Protein AF-X1QSV2-F1 (afdb_monomer_lite)

InterPro domains:
  IPR010985 Ribbon-helix-helix [SSF47598] (19-60)
  IPR013321 Arc-type ribbon-helix-helix [G3DSA:1.10.1220.10] (19-61)

pLDDT: mean 79.54, std 20.37, range [35.94, 97.94]

Organism: NCBI:txid412755

Secondary structure (DSSP, 8-state):
--------EE---S------------HHHHHHHHHHHHTTSSSSHHHHHHHHHHHHHHHTT-EE-------

Structure (mmCIF, N/CA/C/O backbone):
data_AF-X1QSV2-F1
#
_entry.id   AF-X1QSV2-F1
#
loop_
_atom_site.group_PDB
_atom_site.id
_atom_site.type_symbol
_atom_site.label_atom_id
_atom_site.label_alt_id
_atom_site.label_comp_id
_atom_site.label_asym_id
_atom_site.label_entity_id
_atom_site.label_seq_id
_atom_site.pdbx_PDB_ins_code
_atom_site.Cartn_x
_atom_site.Cartn_y
_atom_site.Cartn_z
_atom_site.occupancy
_atom_site.B_iso_or_equiv
_atom_site.auth_seq_id
_atom_site.auth_comp_id
_atom_site.auth_asym_id
_atom_site.auth_atom_id
_atom_site.pdbx_PDB_model_num
ATOM 1 N N . MET A 1 1 ? -3.765 -39.593 9.394 1.00 38.06 1 MET A N 1
ATOM 2 C CA . MET A 1 1 ? -2.547 -39.119 8.709 1.00 38.06 1 MET A CA 1
ATOM 3 C C . MET A 1 1 ? -2.685 -37.606 8.620 1.00 38.06 1 MET A C 1
ATOM 5 O O . MET A 1 1 ? -3.537 -37.141 7.883 1.00 38.06 1 MET A O 1
ATOM 9 N N . PHE A 1 2 ? -2.031 -36.861 9.514 1.00 44.19 2 PHE A N 1
ATOM 10 C CA . PHE A 1 2 ? -2.167 -35.401 9.594 1.00 44.19 2 PHE A CA 1
ATOM 11 C C . PHE A 1 2 ? -1.067 -34.773 8.735 1.00 44.19 2 PHE A C 1
ATOM 13 O O . PHE A 1 2 ? 0.104 -34.837 9.104 1.00 44.19 2 PHE A O 1
ATOM 20 N N . GLU A 1 3 ? -1.429 -34.218 7.580 1.00 42.56 3 GLU A N 1
ATOM 21 C CA . GLU A 1 3 ? -0.517 -33.400 6.780 1.00 42.56 3 GLU A CA 1
ATOM 22 C C . GLU A 1 3 ? -0.241 -32.093 7.527 1.00 42.56 3 GLU A C 1
ATOM 24 O O . GLU A 1 3 ? -1.122 -31.258 7.741 1.00 42.56 3 GLU A O 1
ATOM 29 N N . ALA A 1 4 ? 1.002 -31.928 7.972 1.00 49.88 4 ALA A N 1
ATOM 30 C CA . ALA A 1 4 ? 1.480 -30.680 8.531 1.00 49.88 4 ALA A CA 1
ATOM 31 C C . ALA A 1 4 ? 1.600 -29.654 7.394 1.00 49.88 4 ALA A C 1
ATOM 33 O O . ALA A 1 4 ? 2.581 -29.646 6.653 1.00 49.88 4 ALA A O 1
ATOM 34 N N . HIS A 1 5 ? 0.601 -28.780 7.251 1.00 50.38 5 HIS A N 1
ATOM 35 C CA . HIS A 1 5 ? 0.728 -27.565 6.448 1.00 50.38 5 HIS A CA 1
ATOM 36 C C . HIS A 1 5 ? 1.863 -26.720 7.039 1.00 50.38 5 HIS A C 1
ATOM 38 O O . HIS A 1 5 ? 1.690 -26.030 8.046 1.00 50.38 5 HIS A O 1
ATOM 44 N N . SER A 1 6 ? 3.046 -26.816 6.437 1.00 51.94 6 SER A N 1
ATOM 45 C CA . SER A 1 6 ? 4.232 -26.073 6.848 1.00 51.94 6 SER A CA 1
ATOM 46 C C . SER A 1 6 ? 3.995 -24.579 6.602 1.00 51.94 6 SER A C 1
ATOM 48 O O . SER A 1 6 ? 4.046 -24.108 5.468 1.00 51.94 6 SER A O 1
ATOM 50 N N . LYS A 1 7 ? 3.669 -23.822 7.657 1.00 60.88 7 LYS A N 1
ATOM 51 C CA . LYS A 1 7 ? 3.529 -22.359 7.589 1.00 60.88 7 LYS A CA 1
ATOM 52 C C . LYS A 1 7 ? 4.906 -21.728 7.394 1.00 60.88 7 LYS A C 1
ATOM 54 O O . LYS A 1 7 ? 5.806 -21.955 8.200 1.00 60.88 7 LYS A O 1
ATOM 59 N N . VAL A 1 8 ? 5.061 -20.896 6.365 1.00 65.94 8 VAL A N 1
ATOM 60 C CA . VAL A 1 8 ? 6.293 -20.128 6.145 1.00 65.94 8 VAL A CA 1
ATOM 61 C C . VAL A 1 8 ? 6.268 -18.898 7.055 1.00 65.94 8 VAL A C 1
ATOM 63 O O . VAL A 1 8 ? 5.577 -17.913 6.795 1.00 65.94 8 VAL A O 1
ATOM 66 N N . VAL A 1 9 ? 7.012 -18.964 8.158 1.00 60.16 9 VAL A N 1
ATOM 67 C CA . VAL A 1 9 ? 7.205 -17.838 9.081 1.00 60.16 9 VAL A CA 1
ATOM 68 C C . VAL A 1 9 ? 8.536 -17.174 8.749 1.00 60.16 9 VAL A C 1
ATOM 70 O O . VAL A 1 9 ? 9.587 -17.800 8.861 1.00 60.16 9 VAL A O 1
ATOM 73 N N . ILE A 1 10 ? 8.502 -15.905 8.334 1.00 65.25 10 ILE A N 1
ATOM 74 C CA . ILE A 1 10 ? 9.728 -15.137 8.098 1.00 65.25 10 ILE A CA 1
ATOM 75 C C . ILE A 1 10 ? 10.133 -14.495 9.426 1.00 65.25 10 ILE A C 1
ATOM 77 O O . ILE A 1 10 ? 9.542 -13.506 9.868 1.00 65.25 10 ILE A O 1
ATOM 81 N N . GLU A 1 11 ? 11.144 -15.071 10.075 1.00 53.94 11 GLU A N 1
ATOM 82 C CA . GLU A 1 11 ? 11.733 -14.523 11.295 1.00 53.94 11 GLU A CA 1
ATOM 83 C C . GLU A 1 11 ? 12.745 -13.417 10.947 1.00 53.94 11 GLU A C 1
ATOM 85 O O . GLU A 1 11 ? 13.876 -13.664 10.526 1.00 53.94 11 GLU A O 1
ATOM 90 N N . LEU A 1 12 ? 12.338 -12.156 11.113 1.00 56.56 12 LEU A N 1
ATOM 91 C CA . LEU A 1 12 ? 13.197 -10.981 10.925 1.00 56.56 12 LEU A CA 1
ATOM 92 C C . LEU A 1 12 ? 14.117 -10.791 12.153 1.00 56.56 12 LEU A C 1
ATOM 94 O O . LEU A 1 12 ? 13.954 -9.866 12.942 1.00 56.56 12 LEU A O 1
ATOM 98 N N . SER A 1 13 ? 15.097 -11.686 12.312 1.00 44.62 13 SER A N 1
ATOM 99 C CA . SER A 1 13 ? 16.004 -11.813 13.477 1.00 44.62 13 SER A CA 1
ATOM 100 C C . SER A 1 13 ? 17.147 -10.768 13.566 1.00 44.62 13 SER A C 1
ATOM 102 O O . SER A 1 13 ? 17.998 -10.804 14.451 1.00 44.62 13 SER A O 1
ATOM 104 N N . LYS A 1 14 ? 17.199 -9.747 12.706 1.00 50.66 14 LYS A N 1
ATOM 105 C CA . LYS A 1 14 ? 18.160 -8.634 12.857 1.00 50.66 14 LYS A CA 1
ATOM 106 C C . LYS A 1 14 ? 17.403 -7.326 12.771 1.00 50.66 14 LYS A C 1
ATOM 108 O O . LYS A 1 14 ? 16.722 -7.139 11.768 1.00 50.66 14 LYS A O 1
ATOM 113 N N . LYS A 1 15 ? 17.532 -6.465 13.804 1.00 53.25 15 LYS A N 1
ATOM 114 C CA . LYS A 1 15 ? 16.994 -5.084 13.901 1.00 53.25 15 LYS A CA 1
ATOM 115 C C . LYS A 1 15 ? 16.459 -4.628 12.547 1.00 53.25 15 LYS A C 1
ATOM 117 O O . LYS A 1 15 ? 17.272 -4.339 11.668 1.00 53.25 15 LYS A O 1
ATOM 122 N N . SER A 1 16 ? 15.137 -4.644 12.371 1.00 63.66 16 SER A N 1
ATOM 123 C CA . SER A 1 16 ? 14.488 -4.389 11.084 1.00 63.66 16 SER A CA 1
ATOM 124 C C . SER A 1 16 ? 15.034 -3.095 10.482 1.00 63.66 16 SER A C 1
ATOM 126 O O . SER A 1 16 ? 14.694 -1.997 10.932 1.00 63.66 16 SER A O 1
ATOM 128 N N . LYS A 1 17 ? 15.936 -3.208 9.504 1.00 75.25 17 LYS A N 1
ATOM 129 C CA . LYS A 1 17 ? 16.469 -2.041 8.808 1.00 75.25 17 LYS A CA 1
ATOM 130 C C . LYS A 1 17 ? 15.346 -1.515 7.927 1.00 75.25 17 LYS A C 1
ATOM 132 O O . LYS A 1 17 ? 14.828 -2.247 7.087 1.00 75.25 17 LYS A O 1
ATOM 137 N N . LYS A 1 18 ? 14.942 -0.262 8.147 1.00 80.62 18 LYS A N 1
ATOM 138 C CA . LYS A 1 18 ? 14.018 0.417 7.237 1.00 80.62 18 LYS A CA 1
ATOM 139 C C . LYS A 1 18 ? 14.739 0.581 5.900 1.00 80.62 18 LYS A C 1
ATOM 141 O O . LYS A 1 18 ? 15.756 1.266 5.837 1.00 80.62 18 LYS A O 1
ATOM 146 N N . THR A 1 19 ? 14.214 -0.051 4.859 1.00 87.19 19 THR A N 1
ATOM 147 C CA . THR A 1 19 ? 14.728 0.079 3.494 1.00 87.19 19 THR A CA 1
ATOM 148 C C . THR A 1 19 ?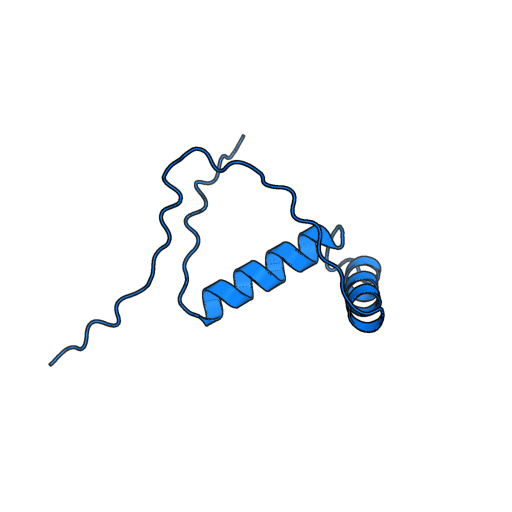 13.757 0.924 2.691 1.00 87.19 19 THR A C 1
ATOM 150 O O . THR A 1 19 ? 12.560 0.640 2.665 1.00 87.19 19 THR A O 1
ATOM 153 N N . ARG A 1 20 ? 14.268 1.964 2.030 1.00 89.56 20 ARG A N 1
ATOM 154 C CA . ARG A 1 20 ? 13.487 2.740 1.069 1.00 89.56 20 ARG A CA 1
ATOM 155 C C . ARG A 1 20 ? 13.554 2.045 -0.284 1.00 89.56 20 ARG A C 1
ATOM 157 O O . ARG A 1 20 ? 14.637 1.889 -0.837 1.00 89.56 20 ARG A O 1
ATOM 164 N N . VAL A 1 21 ? 12.394 1.658 -0.800 1.00 90.12 21 VAL A N 1
ATOM 165 C CA . VAL A 1 21 ? 12.241 1.100 -2.145 1.00 90.12 21 VAL A CA 1
ATOM 166 C C . VAL A 1 21 ? 11.406 2.080 -2.958 1.00 90.12 21 VAL A C 1
ATOM 168 O O . VAL A 1 21 ? 10.329 2.481 -2.521 1.00 90.12 21 VAL A O 1
ATOM 171 N N . SER A 1 22 ? 11.919 2.485 -4.118 1.00 92.25 22 SER A N 1
ATOM 172 C CA . SER A 1 22 ? 11.162 3.256 -5.105 1.00 92.25 22 SER A CA 1
ATOM 173 C C . SER A 1 22 ? 10.592 2.292 -6.139 1.00 92.25 22 SER A C 1
ATOM 175 O O . SER A 1 22 ? 11.301 1.399 -6.598 1.00 92.25 22 SER A O 1
ATOM 177 N N . LEU A 1 23 ? 9.326 2.471 -6.502 1.00 90.69 23 LEU A N 1
ATOM 178 C CA . LEU A 1 23 ? 8.633 1.658 -7.498 1.00 90.69 23 LEU A CA 1
ATOM 179 C C . LEU A 1 23 ? 7.980 2.592 -8.516 1.00 90.69 23 LEU A C 1
ATOM 181 O O . LEU A 1 23 ? 7.471 3.649 -8.141 1.00 90.69 23 LEU A O 1
ATOM 185 N N . THR A 1 24 ? 7.975 2.183 -9.780 1.00 95.38 24 THR A N 1
ATOM 186 C CA . THR A 1 24 ? 7.238 2.866 -10.847 1.00 95.38 24 THR A CA 1
ATOM 187 C C . THR A 1 24 ? 5.936 2.114 -11.085 1.00 95.38 24 THR A C 1
ATOM 189 O O . THR A 1 24 ? 5.953 0.901 -11.286 1.00 95.38 24 THR A O 1
ATOM 192 N N . LEU A 1 25 ? 4.812 2.826 -11.048 1.00 94.06 25 LEU A N 1
ATOM 193 C CA . LEU A 1 25 ? 3.470 2.289 -11.273 1.00 94.06 25 LEU A CA 1
ATOM 194 C C . LEU A 1 25 ? 2.786 3.099 -12.373 1.00 94.06 25 LEU A C 1
ATOM 196 O O . LEU A 1 25 ? 3.107 4.269 -12.564 1.00 94.06 25 LEU A O 1
ATOM 200 N N . THR A 1 26 ? 1.832 2.488 -13.074 1.00 97.69 26 THR A N 1
ATOM 201 C CA . THR A 1 26 ? 0.986 3.215 -14.028 1.00 97.69 26 THR A CA 1
ATOM 202 C C . THR A 1 26 ? -0.005 4.118 -13.295 1.00 97.69 26 THR A C 1
ATOM 204 O O . THR A 1 26 ? -0.469 3.777 -12.203 1.00 97.69 26 THR A O 1
ATOM 207 N N . ASP A 1 27 ? -0.396 5.218 -13.936 1.00 97.00 27 ASP A N 1
ATOM 208 C CA . ASP A 1 27 ? -1.264 6.250 -13.357 1.00 97.00 27 ASP A CA 1
ATOM 209 C C . ASP A 1 27 ? -2.546 5.726 -12.686 1.00 97.00 27 ASP A C 1
ATOM 211 O O . ASP A 1 27 ? -2.838 6.184 -11.580 1.00 97.00 27 ASP A O 1
ATOM 215 N N . PRO A 1 28 ? -3.278 4.726 -13.232 1.00 97.75 28 PRO A N 1
ATOM 216 C CA . PRO A 1 28 ? -4.487 4.220 -12.578 1.00 97.75 28 PRO A CA 1
ATOM 217 C C . PRO A 1 28 ? -4.250 3.670 -11.164 1.00 97.75 28 PRO A C 1
ATOM 219 O O . PRO A 1 28 ? -5.115 3.798 -10.300 1.00 97.75 28 PRO A O 1
ATOM 222 N N . TYR A 1 29 ? -3.076 3.089 -10.888 1.00 96.06 29 TYR A N 1
ATOM 223 C CA . TYR A 1 29 ? -2.751 2.604 -9.542 1.00 96.06 29 TYR A CA 1
ATOM 224 C C . TYR A 1 29 ? -2.452 3.753 -8.585 1.00 96.06 29 TYR A C 1
ATOM 226 O O . TYR A 1 29 ? -2.854 3.698 -7.425 1.00 96.06 29 TYR A O 1
ATOM 234 N N . ILE A 1 30 ? -1.767 4.795 -9.065 1.00 96.19 30 ILE A N 1
ATOM 235 C CA . ILE A 1 30 ? -1.491 5.990 -8.264 1.00 96.19 30 ILE A CA 1
ATOM 236 C C . ILE A 1 30 ? -2.803 6.688 -7.905 1.00 96.19 30 ILE A C 1
ATOM 238 O O . ILE A 1 30 ? -3.039 6.952 -6.731 1.00 96.19 30 ILE A O 1
ATOM 242 N N . GLN A 1 31 ? -3.689 6.876 -8.883 1.00 97.69 31 GLN A N 1
ATOM 243 C CA . GLN A 1 31 ? -5.013 7.463 -8.670 1.00 97.69 31 GLN A CA 1
ATOM 244 C C . GLN A 1 31 ? -5.862 6.625 -7.710 1.00 97.69 31 GLN A C 1
ATOM 246 O O . GLN A 1 31 ? -6.515 7.164 -6.821 1.00 97.69 31 GLN A O 1
ATOM 251 N N . GLY A 1 32 ? -5.824 5.295 -7.838 1.00 97.12 32 GLY A N 1
ATOM 252 C CA . GLY A 1 32 ? -6.496 4.404 -6.896 1.00 97.12 32 GLY A CA 1
ATOM 253 C C . GLY A 1 32 ? -6.007 4.597 -5.458 1.00 97.12 32 GLY A C 1
ATOM 254 O O . GLY A 1 32 ? -6.826 4.663 -4.544 1.00 97.12 32 GLY A O 1
ATOM 255 N N . LEU A 1 33 ? -4.692 4.735 -5.250 1.00 96.75 33 LEU A N 1
ATOM 256 C CA . LEU A 1 33 ? -4.119 5.027 -3.931 1.00 96.75 33 LEU A CA 1
ATOM 257 C C . LEU A 1 33 ? -4.529 6.413 -3.420 1.00 96.75 33 LEU A C 1
ATOM 259 O O . LEU A 1 33 ? -4.834 6.543 -2.237 1.00 96.75 33 LEU A O 1
ATOM 263 N N . ASP A 1 34 ? -4.574 7.420 -4.292 1.00 97.44 34 ASP A N 1
ATOM 264 C CA . ASP A 1 34 ? -5.013 8.772 -3.933 1.00 97.44 34 ASP A CA 1
ATOM 265 C C . ASP A 1 34 ? -6.451 8.787 -3.431 1.00 97.44 34 ASP A C 1
ATOM 267 O O . ASP A 1 34 ? -6.706 9.300 -2.346 1.00 97.44 34 ASP A O 1
ATOM 271 N N . VAL A 1 35 ? -7.370 8.116 -4.128 1.00 97.94 35 VAL A N 1
ATOM 272 C CA . VAL A 1 35 ? -8.775 8.013 -3.702 1.00 97.94 35 VAL A CA 1
ATOM 273 C C . VAL A 1 35 ? -8.904 7.385 -2.310 1.00 97.94 35 VAL A C 1
ATOM 275 O O . VAL A 1 35 ? -9.793 7.751 -1.540 1.00 97.94 35 VAL A O 1
ATOM 278 N N . LEU A 1 36 ? -8.040 6.428 -1.958 1.00 96.81 36 LEU A N 1
ATOM 279 C CA . LEU A 1 36 ? -8.055 5.817 -0.626 1.00 96.81 36 LEU A CA 1
ATOM 280 C C . LEU A 1 36 ? -7.604 6.799 0.465 1.00 96.81 36 LEU A C 1
ATOM 282 O O . LEU A 1 36 ? -8.178 6.805 1.555 1.00 96.81 36 LEU A O 1
ATOM 286 N N . VAL A 1 37 ? -6.610 7.635 0.167 1.00 97.38 37 VAL A N 1
ATOM 287 C CA . VAL A 1 37 ? -6.128 8.683 1.078 1.00 97.38 37 VAL A CA 1
ATOM 288 C C . VAL A 1 37 ? -7.154 9.810 1.200 1.00 97.38 37 VAL A C 1
ATOM 290 O O . VAL A 1 37 ? -7.490 10.214 2.308 1.00 97.38 37 VAL A O 1
ATOM 293 N N . GLU A 1 38 ? -7.728 10.266 0.087 1.00 97.94 38 GLU A N 1
ATOM 294 C CA . GLU A 1 38 ? -8.759 11.314 0.051 1.00 97.94 38 GLU A CA 1
ATOM 295 C C . GLU A 1 38 ? -10.013 10.933 0.844 1.00 97.94 38 GLU A C 1
ATOM 297 O O . GLU A 1 38 ? -10.619 11.773 1.507 1.00 97.94 38 GLU A O 1
ATOM 302 N N . LYS A 1 39 ? -10.386 9.649 0.831 1.00 97.69 39 LYS A N 1
ATOM 303 C CA . LYS A 1 39 ? -11.488 9.114 1.645 1.00 97.69 39 LYS A CA 1
ATOM 304 C C . LYS A 1 39 ? -11.147 8.984 3.133 1.00 97.69 39 LYS A C 1
ATOM 306 O O . LYS A 1 39 ? -12.004 8.563 3.906 1.00 97.69 39 LYS A O 1
ATOM 311 N N . GLY A 1 40 ? -9.915 9.296 3.531 1.00 96.44 40 GLY A N 1
ATOM 312 C CA . GLY A 1 40 ? -9.434 9.168 4.903 1.00 96.44 40 GLY A CA 1
ATOM 313 C C . GLY A 1 40 ? -9.257 7.720 5.366 1.00 96.44 40 GLY A C 1
ATOM 314 O O . GLY A 1 40 ? -9.194 7.478 6.568 1.00 96.44 40 GLY A O 1
ATOM 315 N N . LEU A 1 41 ? -9.192 6.750 4.442 1.00 96.06 41 LEU A N 1
ATOM 316 C CA . LEU A 1 41 ? -8.983 5.338 4.791 1.00 96.06 41 LEU A CA 1
ATOM 317 C C . LEU A 1 41 ? -7.529 5.058 5.182 1.00 96.06 41 LEU A C 1
ATOM 319 O O . LEU A 1 41 ? -7.272 4.147 5.964 1.00 96.06 41 LEU A O 1
ATOM 323 N N . PHE A 1 42 ? -6.592 5.841 4.643 1.00 96.62 42 PHE A N 1
ATOM 324 C CA . PHE A 1 42 ? -5.168 5.767 4.955 1.00 96.62 42 PHE A CA 1
ATOM 325 C C . PHE A 1 42 ? -4.573 7.169 5.074 1.00 96.62 42 PHE A C 1
ATOM 327 O O . PHE A 1 42 ? -5.040 8.103 4.427 1.00 96.62 42 PHE A O 1
ATOM 334 N N . ILE A 1 43 ? -3.518 7.300 5.882 1.00 94.94 43 ILE A N 1
ATOM 335 C CA . ILE A 1 43 ? -2.833 8.583 6.126 1.00 94.94 43 ILE A CA 1
ATOM 336 C C . ILE A 1 43 ? -2.124 9.075 4.860 1.00 94.94 43 ILE A C 1
ATOM 338 O O . ILE A 1 43 ? -2.147 10.260 4.539 1.00 94.94 43 ILE A O 1
ATOM 342 N N . ASP A 1 44 ? -1.469 8.157 4.153 1.00 96.12 44 ASP A N 1
ATOM 343 C CA . ASP A 1 44 ? -0.752 8.430 2.918 1.00 96.12 44 ASP A CA 1
ATOM 344 C C . ASP A 1 44 ? -0.692 7.173 2.032 1.00 96.12 44 ASP A C 1
ATOM 346 O O . ASP A 1 44 ? -1.108 6.072 2.412 1.00 96.12 44 ASP A O 1
ATOM 350 N N . ARG A 1 45 ? -0.131 7.330 0.827 1.00 94.94 45 ARG A N 1
ATOM 351 C CA . ARG A 1 45 ? 0.052 6.221 -0.120 1.00 94.94 45 ARG A CA 1
ATOM 352 C C . ARG A 1 45 ? 0.943 5.111 0.450 1.00 94.94 45 ARG A C 1
ATOM 354 O O . ARG A 1 45 ? 0.728 3.944 0.137 1.00 94.94 45 ARG A O 1
ATOM 361 N N . GLN A 1 46 ? 1.960 5.446 1.250 1.00 94.06 46 GLN A N 1
ATOM 362 C CA . GLN A 1 46 ? 2.891 4.456 1.804 1.00 94.06 46 GLN A CA 1
ATOM 363 C C . GLN A 1 46 ? 2.203 3.568 2.837 1.00 94.06 46 GLN A C 1
ATOM 365 O O . GLN A 1 46 ? 2.514 2.383 2.929 1.00 94.06 46 GLN A O 1
ATOM 370 N N . ASP A 1 47 ? 1.299 4.136 3.625 1.00 94.12 47 ASP A N 1
ATOM 371 C CA . ASP A 1 47 ? 0.489 3.429 4.600 1.00 94.12 47 ASP A CA 1
ATOM 372 C C . ASP A 1 47 ? -0.466 2.452 3.918 1.00 94.12 47 ASP A C 1
ATOM 374 O O . ASP A 1 47 ? -0.429 1.258 4.224 1.00 94.12 47 ASP A O 1
ATOM 378 N N . ALA A 1 48 ? -1.179 2.916 2.887 1.00 95.62 48 ALA A N 1
ATOM 379 C CA . ALA A 1 48 ? -2.015 2.060 2.049 1.00 95.62 48 ALA A CA 1
ATOM 380 C C . ALA A 1 48 ? -1.209 0.897 1.442 1.00 95.62 48 ALA A C 1
ATOM 382 O O . ALA A 1 48 ? -1.571 -0.269 1.597 1.00 95.62 48 ALA A O 1
ATOM 383 N N . ILE A 1 49 ? -0.065 1.188 0.808 1.00 95.12 49 ILE A N 1
ATOM 384 C CA . ILE A 1 49 ? 0.808 0.169 0.202 1.00 95.12 49 ILE A CA 1
ATOM 385 C C . ILE A 1 49 ? 1.283 -0.850 1.247 1.00 95.12 49 ILE A C 1
ATOM 387 O O . ILE A 1 49 ? 1.267 -2.053 0.982 1.00 95.12 49 ILE A O 1
ATOM 391 N N . ARG A 1 50 ? 1.698 -0.397 2.439 1.00 92.06 50 ARG A N 1
ATOM 392 C CA . ARG A 1 50 ? 2.147 -1.290 3.517 1.00 92.06 50 ARG 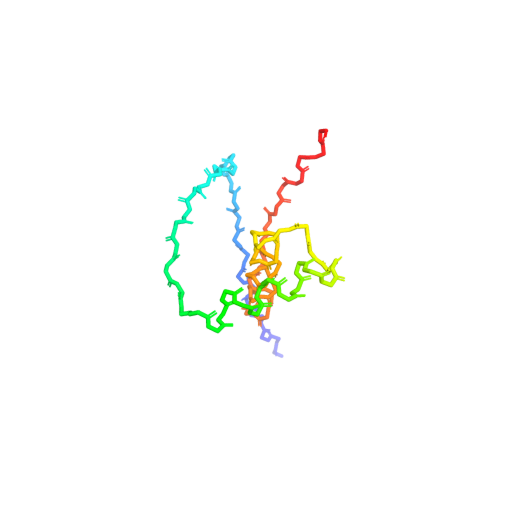A CA 1
ATOM 393 C C . ARG A 1 50 ? 1.041 -2.252 3.945 1.00 92.06 50 ARG A C 1
ATOM 395 O O . ARG A 1 50 ? 1.341 -3.431 4.143 1.00 92.06 50 ARG A O 1
ATOM 402 N N . GLU A 1 51 ? -0.201 -1.786 4.058 1.00 93.75 51 GLU A N 1
ATOM 403 C CA . GLU A 1 51 ? -1.326 -2.644 4.441 1.00 93.75 51 GLU A CA 1
ATOM 404 C C . GLU A 1 51 ? -1.664 -3.660 3.347 1.00 93.75 51 GLU A C 1
ATOM 406 O O . GLU A 1 51 ? -1.754 -4.854 3.630 1.00 93.75 51 GLU A O 1
ATOM 411 N N . PHE A 1 52 ? -1.725 -3.235 2.081 1.00 94.19 52 PHE A N 1
ATOM 412 C CA . PHE A 1 52 ? -1.966 -4.158 0.968 1.00 94.19 52 PHE A CA 1
ATOM 413 C C . PHE A 1 52 ? -0.882 -5.231 0.842 1.00 94.19 52 PHE A C 1
ATOM 415 O O . PHE A 1 52 ? -1.196 -6.399 0.614 1.00 94.19 52 PHE A O 1
ATOM 422 N N . ILE A 1 53 ? 0.391 -4.866 1.021 1.00 93.31 53 ILE A N 1
ATOM 423 C CA . ILE A 1 53 ? 1.500 -5.828 1.005 1.00 93.31 53 ILE A CA 1
ATOM 424 C C . ILE A 1 53 ? 1.375 -6.806 2.178 1.00 93.31 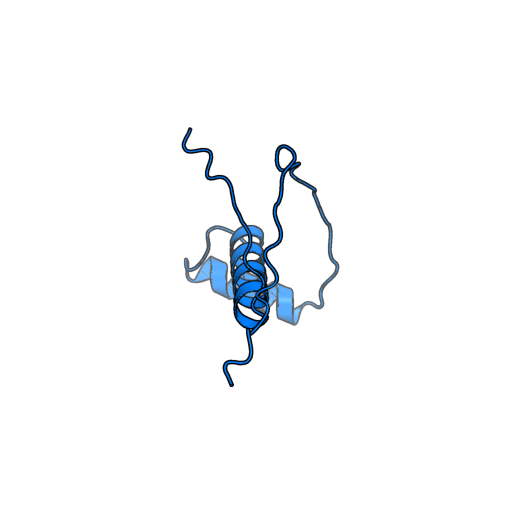53 ILE A C 1
ATOM 426 O O . ILE A 1 53 ? 1.522 -8.016 1.995 1.00 93.31 53 ILE A O 1
ATOM 430 N N . ARG A 1 54 ? 1.075 -6.303 3.381 1.00 90.81 54 ARG A N 1
ATOM 431 C CA . ARG A 1 54 ? 0.875 -7.131 4.576 1.00 90.81 54 ARG A CA 1
ATOM 432 C C . ARG A 1 54 ? -0.253 -8.139 4.364 1.00 90.81 54 ARG A C 1
ATOM 434 O O . ARG A 1 54 ? -0.075 -9.317 4.669 1.00 90.81 54 ARG A O 1
ATOM 441 N N . ASP A 1 55 ? -1.379 -7.701 3.820 1.00 92.75 55 ASP A N 1
ATOM 442 C CA . ASP A 1 55 ? -2.513 -8.573 3.521 1.00 92.75 55 ASP A CA 1
ATOM 443 C C . ASP A 1 55 ? -2.222 -9.549 2.382 1.00 92.75 55 ASP A C 1
ATOM 445 O O . ASP A 1 55 ? -2.637 -10.708 2.448 1.00 92.75 55 ASP A O 1
ATOM 449 N N . GLY A 1 56 ? -1.454 -9.127 1.377 1.00 93.62 56 GLY A N 1
ATOM 450 C CA . GLY A 1 56 ? -0.924 -10.006 0.340 1.00 93.62 56 GLY A CA 1
ATOM 451 C C . GLY A 1 56 ? -0.114 -11.157 0.936 1.00 93.62 56 GLY A C 1
ATOM 452 O O . GLY A 1 56 ? -0.390 -12.317 0.638 1.00 93.62 56 GLY A O 1
ATOM 453 N N . PHE A 1 57 ? 0.818 -10.861 1.848 1.00 90.94 57 PHE A N 1
ATOM 454 C CA . PHE A 1 57 ? 1.600 -11.887 2.541 1.00 90.94 57 PHE A CA 1
ATOM 455 C C . PHE A 1 57 ? 0.731 -12.818 3.389 1.00 90.94 57 PHE A C 1
ATOM 457 O O . PHE A 1 57 ? 0.863 -14.037 3.265 1.00 90.94 57 PHE A O 1
ATOM 464 N N . LYS A 1 58 ? -0.212 -12.276 4.173 1.00 89.00 58 LYS A N 1
ATOM 465 C CA . LYS A 1 58 ? -1.151 -13.093 4.963 1.00 89.00 58 LYS A CA 1
ATOM 466 C C . LYS A 1 58 ? -1.917 -14.086 4.082 1.00 89.00 58 LYS A C 1
ATOM 468 O O . LYS A 1 58 ? -2.032 -15.252 4.450 1.00 89.00 58 LYS A O 1
ATOM 473 N N . LYS A 1 59 ? -2.406 -13.649 2.914 1.00 92.19 59 LYS A N 1
ATOM 474 C CA . LYS A 1 59 ? -3.146 -14.501 1.961 1.00 92.19 59 LYS A CA 1
ATOM 475 C C . LYS A 1 59 ? -2.300 -15.642 1.391 1.00 92.19 59 LYS A C 1
ATOM 477 O O . LYS A 1 59 ? -2.853 -16.680 1.056 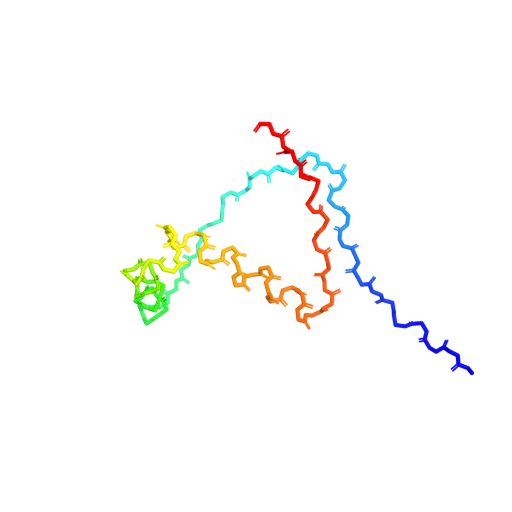1.00 92.19 59 LYS A O 1
ATOM 482 N N . GLN A 1 60 ? -0.982 -15.468 1.320 1.00 92.00 60 GLN A N 1
ATOM 483 C CA . GLN A 1 60 ? -0.036 -16.508 0.901 1.00 92.00 60 GLN A CA 1
ATOM 484 C C . GLN A 1 60 ? 0.479 -17.363 2.075 1.00 92.00 60 GLN A C 1
ATOM 486 O O . GLN A 1 60 ? 1.398 -18.158 1.903 1.00 92.00 60 GLN A O 1
ATOM 491 N N . GLY A 1 61 ? -0.070 -17.194 3.285 1.00 88.94 61 GLY A N 1
ATOM 492 C CA . GLY A 1 61 ? 0.386 -17.908 4.481 1.00 88.94 61 GLY A CA 1
ATOM 493 C C . GLY A 1 61 ? 1.739 -17.428 5.017 1.00 88.94 61 GLY A C 1
ATOM 494 O O . GLY A 1 61 ? 2.350 -18.120 5.830 1.00 88.94 61 GLY A O 1
ATOM 495 N N . ILE A 1 62 ? 2.205 -16.254 4.578 1.00 85.94 62 ILE A N 1
ATOM 496 C CA . ILE A 1 62 ? 3.454 -15.642 5.029 1.00 85.94 62 ILE A CA 1
ATOM 497 C C . ILE A 1 62 ? 3.149 -14.753 6.233 1.00 85.94 62 ILE A C 1
ATOM 499 O O . ILE A 1 62 ? 2.489 -13.716 6.126 1.00 85.94 62 ILE A O 1
ATOM 503 N N . HIS A 1 63 ? 3.664 -15.148 7.395 1.00 79.94 63 HIS A N 1
ATOM 504 C CA . HIS A 1 63 ? 3.525 -14.377 8.626 1.00 79.94 63 HIS A CA 1
ATOM 505 C C . HIS A 1 63 ? 4.764 -13.505 8.849 1.00 79.94 63 HIS A C 1
ATOM 507 O O . HIS A 1 63 ? 5.877 -14.011 8.997 1.00 79.94 63 HIS A O 1
ATOM 513 N N . LEU A 1 64 ? 4.561 -12.185 8.882 1.00 75.56 64 LEU A N 1
ATOM 514 C CA . LEU A 1 64 ? 5.599 -11.220 9.234 1.00 75.56 64 LEU A CA 1
ATOM 515 C C . LEU A 1 64 ? 5.699 -11.124 10.758 1.00 75.56 64 LEU A C 1
ATOM 517 O O . LEU A 1 64 ? 4.769 -10.639 11.404 1.00 75.56 64 LEU A O 1
ATOM 521 N N . ASN A 1 65 ? 6.823 -11.545 11.337 1.00 66.06 65 ASN A N 1
ATOM 522 C CA . ASN A 1 65 ? 7.059 -11.375 12.767 1.00 66.06 65 ASN A CA 1
ATOM 523 C C . ASN A 1 65 ? 7.587 -9.954 13.024 1.00 66.06 65 ASN A C 1
ATOM 525 O O . ASN A 1 65 ? 8.793 -9.707 13.049 1.00 66.06 65 ASN A O 1
ATOM 529 N N . SER A 1 66 ? 6.684 -8.974 13.120 1.00 57.84 66 SER A N 1
ATOM 530 C CA . SER A 1 66 ? 7.065 -7.631 13.551 1.00 57.84 66 SER A CA 1
ATOM 531 C C . SER A 1 66 ? 7.265 -7.657 15.062 1.00 57.84 66 SER A C 1
ATOM 533 O O . SER A 1 66 ? 6.289 -7.621 15.810 1.00 57.84 66 SER A O 1
ATOM 535 N N . GLY A 1 67 ? 8.516 -7.711 15.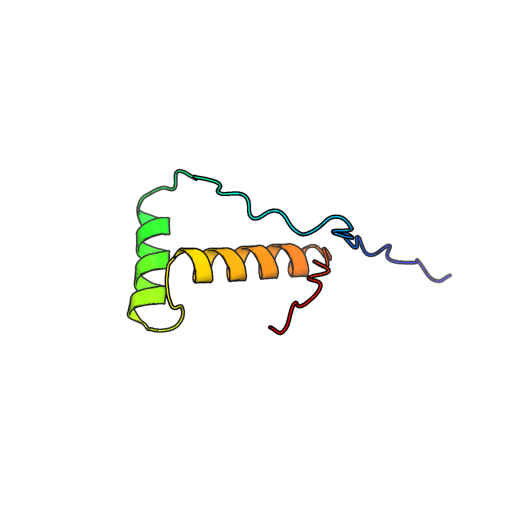519 1.00 52.56 67 GLY A N 1
ATOM 536 C CA . GLY A 1 67 ? 8.848 -7.341 16.892 1.00 52.56 67 GLY A CA 1
ATOM 537 C C . GLY A 1 67 ? 8.372 -5.909 17.124 1.00 52.56 67 GLY A C 1
ATOM 538 O O . GLY A 1 67 ? 8.990 -4.958 16.648 1.00 52.56 67 GLY A O 1
ATOM 539 N N . VAL A 1 68 ? 7.209 -5.764 17.757 1.00 46.25 68 VAL A N 1
ATOM 540 C CA . VAL A 1 68 ? 6.581 -4.474 18.029 1.00 46.25 68 VAL A CA 1
ATOM 541 C C . VAL A 1 68 ? 7.458 -3.745 19.044 1.00 46.25 68 VAL A C 1
ATOM 543 O O . VAL A 1 68 ? 7.377 -4.004 20.241 1.00 46.25 68 VAL A O 1
ATOM 546 N N . PHE A 1 69 ? 8.294 -2.817 18.580 1.00 44.31 69 PHE A N 1
ATOM 547 C CA . PHE A 1 69 ? 8.807 -1.761 19.446 1.00 44.31 69 PHE A CA 1
ATOM 548 C C . PHE A 1 69 ? 7.635 -0.820 19.744 1.00 44.31 69 PHE A C 1
ATOM 550 O O . PHE A 1 69 ? 7.323 0.065 18.951 1.00 44.31 69 PHE A O 1
ATOM 557 N N . ARG A 1 70 ? 6.950 -1.062 20.868 1.00 36.91 70 ARG A N 1
ATOM 558 C CA . ARG A 1 70 ? 6.206 -0.016 21.573 1.00 36.91 70 ARG A CA 1
ATOM 559 C C . ARG A 1 70 ? 7.252 0.854 22.266 1.00 36.91 70 ARG A C 1
ATOM 561 O O . ARG A 1 70 ? 7.851 0.413 23.243 1.00 36.91 70 ARG A O 1
ATOM 568 N N . GLY A 1 71 ? 7.516 2.018 21.691 1.00 35.94 71 GLY A N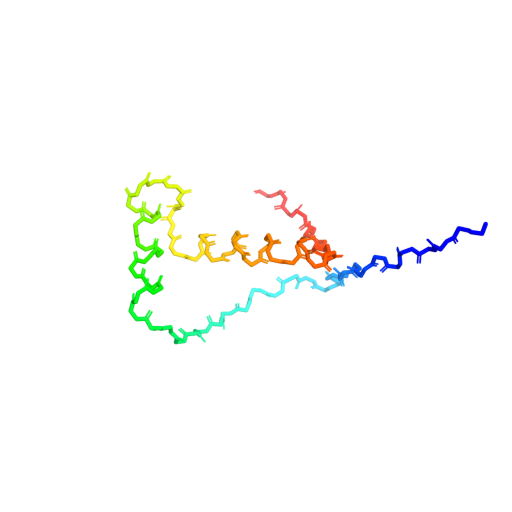 1
ATOM 569 C CA . GLY A 1 71 ? 8.233 3.125 22.314 1.00 35.94 71 GLY A CA 1
ATOM 570 C C . GLY A 1 71 ? 7.328 4.338 22.289 1.00 35.94 71 GLY A C 1
ATOM 571 O O . GLY A 1 71 ? 6.632 4.488 21.259 1.00 35.94 71 GLY A O 1
#

Sequence (71 aa):
MFEAHSKVVIELSKKSKKTRVSLTLTDPYIQGLDVLVEKGLFIDRQDAIREFIRDGFKKQGIHLNSGVFRG

Radius of gyration: 16.02 Å; chains: 1; bounding box: 30×50×36 Å

Foldseek 3Di:
DDPPPDQAEDPPPDDPDDDDDDDDDDPVVVVVLVVCCVVVVAVHSVRVVVVVVCVVCVVVSYDYPPPDPPD